Protein AF-A0A2H0A8B0-F1 (afdb_monomer)

Solvent-accessible surface area (backbone atoms only — not comparable to full-atom values): 4737 Å² total; per-residue (Å²): 118,56,74,47,70,54,53,76,37,64,65,54,50,51,47,42,46,74,69,36,89,92,49,86,63,55,68,68,59,55,50,54,34,65,72,37,94,51,39,55,61,43,28,37,49,53,43,26,51,51,51,50,50,44,52,73,69,69,47,98,51,72,44,76,45,47,89,89,41,66,91,51,46,60,48,31,76,72,54,122

Secondary structure (DSSP, 8-state):
--EEE----HHHHHHHHHH-TT----HHHHHHHHH-SSHHHHHHHHHHHHHHHHHHTT-S--EEE-SS-GGGHHHHHS--

Nearest PDB structures (foldseek):
  4gyl-assembly1_A  TM=2.738E-01  e=3.639E+00  Bacillus sp. (in: firmicutes)
  4lf0-assembly1_A  TM=2.722E-01  e=3.884E+00  Bacillus sp. (in: firmicutes)

Mean predicted aligned error: 2.95 Å

Foldseek 3Di:
DAEQEQDQALVSLVCCCPPVPVDHDDPVLSVQLVPDPDNRLSSLQVLLVVQVVCVVVVHPHYHYHDPPVVVCVCCNPVPD

Structure (mmCIF, N/CA/C/O backbone):
data_AF-A0A2H0A8B0-F1
#
_entry.id   AF-A0A2H0A8B0-F1
#
loop_
_atom_site.group_PDB
_atom_site.id
_atom_site.type_symbol
_atom_site.label_atom_id
_atom_site.label_alt_id
_atom_site.label_comp_id
_atom_site.label_asym_id
_atom_site.label_entity_id
_atom_site.label_seq_id
_atom_site.pdbx_PDB_ins_code
_atom_site.Cartn_x
_atom_site.Cartn_y
_atom_site.Cartn_z
_atom_site.occupancy
_atom_site.B_iso_or_equiv
_atom_site.auth_seq_id
_atom_site.auth_comp_id
_atom_site.auth_asym_id
_atom_site.auth_atom_id
_atom_site.pdbx_PDB_model_num
ATOM 1 N N . ILE A 1 1 ? -16.907 4.248 4.237 1.00 90.12 1 ILE A N 1
ATOM 2 C CA . ILE A 1 1 ? -16.031 3.125 3.823 1.00 90.12 1 ILE A CA 1
ATOM 3 C C . ILE A 1 1 ? -14.710 3.733 3.363 1.00 90.12 1 ILE A C 1
ATOM 5 O O . ILE A 1 1 ? -14.760 4.529 2.433 1.00 90.12 1 ILE A O 1
ATOM 9 N N . PRO A 1 2 ? -13.576 3.469 4.035 1.00 95.25 2 PRO A N 1
ATOM 10 C CA . PRO A 1 2 ? -12.269 3.965 3.608 1.00 95.25 2 PRO A CA 1
ATOM 11 C C . PRO A 1 2 ? -11.837 3.356 2.270 1.00 95.25 2 PRO A C 1
ATOM 13 O O . PRO A 1 2 ? -12.124 2.188 1.999 1.00 95.25 2 PRO A O 1
ATOM 16 N N . THR A 1 3 ? -11.122 4.136 1.458 1.00 95.62 3 THR A N 1
ATOM 17 C CA . THR A 1 3 ? -10.568 3.677 0.178 1.00 95.62 3 THR A CA 1
ATOM 18 C C . THR A 1 3 ? -9.074 3.405 0.311 1.00 95.62 3 THR A C 1
ATOM 20 O O . THR A 1 3 ? -8.311 4.288 0.695 1.00 95.62 3 THR A O 1
ATOM 23 N N . VAL A 1 4 ? -8.653 2.197 -0.056 1.00 95.56 4 VAL A N 1
ATOM 24 C CA . VAL A 1 4 ? -7.255 1.774 -0.158 1.00 95.56 4 VAL A CA 1
ATOM 25 C C . VAL A 1 4 ? -6.842 1.837 -1.622 1.00 95.56 4 VAL A C 1
ATOM 27 O O . VAL A 1 4 ? -7.347 1.085 -2.454 1.00 95.56 4 VAL A O 1
ATOM 30 N N . VAL A 1 5 ? -5.927 2.745 -1.953 1.00 95.56 5 VAL A N 1
ATOM 31 C CA . VAL A 1 5 ? -5.369 2.858 -3.306 1.00 95.56 5 VAL A CA 1
ATOM 32 C C . VAL A 1 5 ? -4.157 1.945 -3.423 1.00 95.56 5 VAL A C 1
ATOM 34 O O . VAL A 1 5 ? -3.212 2.059 -2.642 1.00 95.56 5 VAL A O 1
ATOM 37 N N . LEU A 1 6 ? -4.159 1.062 -4.422 1.00 96.00 6 LEU A N 1
ATOM 38 C CA . LEU A 1 6 ? -3.012 0.212 -4.708 1.00 96.00 6 LEU A CA 1
ATOM 39 C C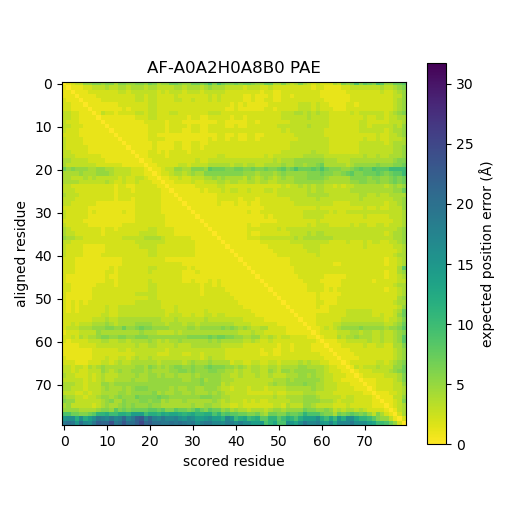 . LEU A 1 6 ? -1.867 1.047 -5.299 1.00 96.00 6 LEU A C 1
ATOM 41 O O . LEU A 1 6 ? -1.946 1.531 -6.430 1.00 96.00 6 LEU A O 1
ATOM 45 N N . LEU A 1 7 ? -0.767 1.168 -4.555 1.00 96.38 7 LEU A N 1
ATOM 46 C CA . LEU A 1 7 ? 0.482 1.696 -5.096 1.00 96.38 7 LEU A CA 1
ATOM 47 C C . LEU A 1 7 ? 1.049 0.703 -6.117 1.00 96.38 7 LEU A C 1
ATOM 49 O O . LEU A 1 7 ? 1.202 -0.476 -5.830 1.00 96.38 7 LEU A O 1
ATOM 53 N N . LYS A 1 8 ? 1.394 1.169 -7.317 1.00 94.88 8 LYS A N 1
ATOM 54 C CA . LYS A 1 8 ? 1.939 0.293 -8.375 1.00 94.88 8 LYS A CA 1
ATOM 55 C C . LYS A 1 8 ? 3.456 0.353 -8.498 1.00 94.88 8 LYS A C 1
ATOM 57 O O . LYS A 1 8 ? 4.063 -0.479 -9.163 1.00 94.88 8 LYS A O 1
ATOM 62 N N . SER A 1 9 ? 4.081 1.362 -7.894 1.00 96.31 9 SER A N 1
ATOM 63 C CA . SER A 1 9 ? 5.527 1.560 -7.951 1.00 96.31 9 SER A CA 1
ATOM 64 C C . SER A 1 9 ? 6.012 2.561 -6.904 1.00 96.31 9 SER A C 1
ATOM 66 O O . SER A 1 9 ? 5.249 3.384 -6.391 1.00 96.31 9 SER A O 1
ATOM 68 N N . LEU A 1 10 ? 7.327 2.563 -6.668 1.00 97.88 10 LEU A N 1
ATOM 69 C CA . LEU A 1 10 ? 8.005 3.618 -5.911 1.00 97.88 10 LEU A CA 1
ATOM 70 C C . LEU A 1 10 ? 7.784 5.008 -6.537 1.00 97.88 10 LEU A C 1
ATOM 72 O O . LEU A 1 10 ? 7.627 5.993 -5.818 1.00 97.88 10 LEU A O 1
ATOM 76 N N . GLY A 1 11 ? 7.772 5.092 -7.873 1.00 97.81 11 GLY A N 1
ATOM 77 C CA . GLY A 1 11 ? 7.559 6.345 -8.600 1.00 97.81 11 GLY A CA 1
ATOM 78 C C . GLY A 1 11 ? 6.182 6.943 -8.319 1.00 97.81 11 GLY A C 1
ATOM 79 O O . GLY A 1 11 ? 6.087 8.128 -8.013 1.00 97.81 11 GLY A O 1
ATOM 80 N N . MET A 1 12 ? 5.138 6.109 -8.323 1.00 96.00 12 MET A N 1
ATOM 81 C CA . MET A 1 12 ? 3.779 6.51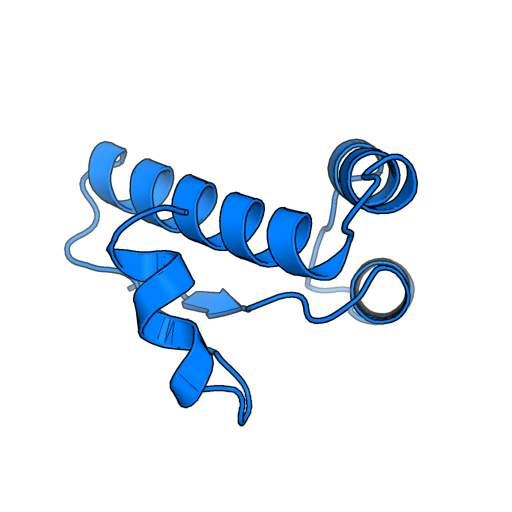8 -7.961 1.00 96.00 12 MET A CA 1
ATOM 82 C C . MET A 1 12 ? 3.718 7.039 -6.523 1.00 96.00 12 MET A C 1
ATOM 84 O O . MET A 1 12 ? 3.195 8.126 -6.299 1.00 96.00 12 MET A O 1
ATOM 88 N N . ALA A 1 13 ? 4.317 6.323 -5.565 1.00 97.44 13 ALA A N 1
ATOM 89 C CA . ALA A 1 13 ? 4.347 6.755 -4.168 1.00 97.44 13 ALA A CA 1
ATOM 90 C C . ALA A 1 13 ? 5.023 8.130 -4.002 1.00 97.44 13 ALA A C 1
ATOM 92 O O . ALA A 1 13 ? 4.468 9.023 -3.365 1.00 97.44 13 ALA A O 1
ATOM 93 N N . ARG A 1 14 ? 6.186 8.347 -4.637 1.00 97.62 14 ARG A N 1
ATOM 94 C CA . ARG A 1 14 ? 6.872 9.654 -4.613 1.00 97.62 14 ARG A CA 1
ATOM 95 C C . ARG A 1 14 ? 6.063 10.744 -5.312 1.00 97.62 14 ARG A C 1
ATOM 97 O O . ARG A 1 14 ? 6.017 11.872 -4.827 1.00 97.62 14 ARG A O 1
ATOM 104 N N . TYR A 1 15 ? 5.432 10.421 -6.439 1.00 97.31 15 TYR A N 1
ATOM 105 C CA . TYR A 1 15 ? 4.609 11.367 -7.183 1.00 97.31 15 TYR A CA 1
ATOM 106 C C . TYR A 1 15 ? 3.412 11.831 -6.351 1.00 97.31 15 TYR A C 1
ATOM 108 O O . TYR A 1 15 ? 3.180 13.033 -6.248 1.00 97.31 15 TYR A O 1
ATOM 116 N N . MET A 1 16 ? 2.682 10.899 -5.733 1.00 96.38 16 MET A N 1
ATOM 117 C CA . MET A 1 16 ? 1.545 11.215 -4.870 1.00 96.38 16 MET A CA 1
ATOM 118 C C . MET A 1 16 ? 1.990 12.057 -3.673 1.00 96.38 16 MET A C 1
ATOM 120 O O . MET A 1 16 ? 1.416 13.116 -3.444 1.00 96.38 16 MET A O 1
ATOM 124 N N . ALA A 1 17 ? 3.066 11.657 -2.986 1.00 96.38 17 ALA A N 1
ATOM 125 C CA . ALA A 1 17 ? 3.611 12.398 -1.847 1.00 96.38 17 ALA A CA 1
ATOM 126 C C . ALA A 1 17 ? 3.998 13.845 -2.200 1.00 96.38 17 ALA A C 1
ATOM 128 O O . ALA A 1 17 ? 3.806 14.754 -1.398 1.00 96.38 17 ALA A O 1
ATOM 129 N N . LYS A 1 18 ? 4.547 14.063 -3.403 1.00 96.56 18 LYS A N 1
ATOM 130 C CA . LYS A 1 18 ? 5.007 15.382 -3.854 1.00 96.56 18 LYS A CA 1
ATOM 131 C C . LYS A 1 18 ? 3.878 16.262 -4.394 1.00 96.56 18 LYS A C 1
ATOM 133 O O . LYS A 1 18 ? 3.898 17.469 -4.177 1.00 96.56 18 LYS A O 1
ATOM 138 N N . ASN A 1 19 ? 2.938 15.685 -5.143 1.00 97.50 19 ASN A N 1
ATOM 139 C CA . ASN A 1 19 ? 2.010 16.459 -5.974 1.00 97.50 19 ASN A CA 1
ATOM 140 C C . ASN A 1 19 ? 0.565 16.452 -5.457 1.00 97.50 19 ASN A C 1
ATOM 142 O O . ASN A 1 19 ? -0.190 17.378 -5.751 1.00 97.50 19 ASN A O 1
ATOM 146 N N . MET A 1 20 ? 0.158 15.451 -4.672 1.00 95.19 20 MET A N 1
ATOM 147 C CA . MET A 1 20 ? -1.207 15.357 -4.150 1.00 95.19 20 MET A CA 1
ATOM 148 C C . MET A 1 20 ? -1.275 15.936 -2.738 1.00 95.19 20 MET A C 1
ATOM 150 O O . MET A 1 20 ? -1.164 15.218 -1.754 1.00 95.19 20 MET A O 1
ATOM 154 N N . LYS A 1 21 ? -1.506 17.251 -2.632 1.00 90.31 21 LYS A N 1
ATOM 155 C CA . LYS A 1 21 ? -1.496 17.997 -1.353 1.00 90.31 21 LYS A CA 1
ATOM 156 C C . LYS A 1 21 ? -2.456 17.463 -0.278 1.00 90.31 21 LYS A C 1
ATOM 158 O O . LYS A 1 21 ? -2.246 17.720 0.900 1.00 90.31 21 LYS A O 1
ATOM 163 N N . HIS A 1 22 ? -3.512 16.761 -0.682 1.00 91.56 22 HIS A N 1
ATOM 164 C CA . HIS A 1 22 ? -4.519 16.187 0.215 1.00 91.56 22 HIS A CA 1
ATOM 165 C C . HIS A 1 22 ? -4.195 14.746 0.646 1.00 91.56 22 HIS A C 1
ATOM 167 O O . HIS A 1 22 ? -4.940 14.164 1.428 1.00 91.56 22 HIS A O 1
ATOM 173 N N . ILE A 1 23 ? -3.100 14.162 0.148 1.00 91.06 23 ILE A N 1
ATOM 174 C CA . ILE A 1 23 ? -2.650 12.814 0.492 1.00 91.06 23 ILE A CA 1
ATOM 175 C C . ILE A 1 23 ? -1.306 12.918 1.202 1.00 91.06 23 ILE A C 1
ATOM 177 O O . ILE A 1 23 ? -0.375 13.556 0.718 1.00 91.06 23 ILE A O 1
ATOM 181 N N . ARG A 1 24 ? -1.182 12.235 2.340 1.00 93.25 24 ARG A N 1
ATOM 182 C CA . ARG A 1 24 ? 0.082 12.125 3.065 1.00 93.25 24 ARG A CA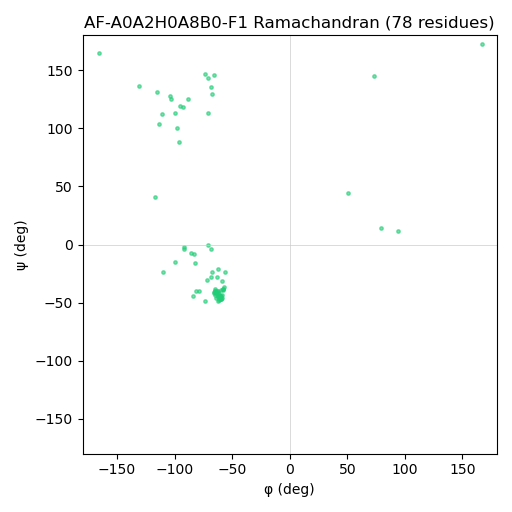 1
ATOM 183 C C . ARG A 1 24 ? 0.603 10.699 2.983 1.00 93.25 24 ARG A C 1
ATOM 185 O O . ARG A 1 24 ? 0.033 9.792 3.576 1.00 93.25 24 ARG A O 1
ATOM 192 N N . ILE A 1 25 ? 1.712 10.521 2.274 1.00 95.56 25 ILE A N 1
ATOM 193 C CA . ILE A 1 25 ? 2.487 9.278 2.272 1.00 95.56 25 ILE A CA 1
ATOM 194 C C . ILE A 1 25 ? 3.725 9.519 3.130 1.00 95.56 25 ILE A C 1
ATOM 196 O O . ILE A 1 25 ? 4.430 10.506 2.930 1.00 95.56 25 ILE A O 1
ATOM 200 N N . SER A 1 26 ? 3.976 8.649 4.106 1.00 95.75 26 SER A N 1
ATOM 201 C CA . SER A 1 26 ? 5.129 8.802 4.993 1.00 95.75 26 SER A CA 1
ATOM 202 C C . SER A 1 26 ? 6.439 8.450 4.282 1.00 95.75 26 SER A C 1
ATOM 204 O O . SER A 1 26 ? 6.501 7.520 3.472 1.00 95.75 26 SER A O 1
ATOM 206 N N . ASP A 1 27 ? 7.524 9.140 4.645 1.00 96.75 27 ASP A N 1
ATOM 207 C CA . ASP A 1 27 ? 8.869 8.809 4.154 1.00 96.75 27 ASP A CA 1
ATOM 208 C C . ASP A 1 27 ? 9.275 7.378 4.520 1.00 96.75 27 ASP A C 1
ATOM 210 O O . ASP A 1 27 ? 9.996 6.722 3.770 1.00 96.75 27 ASP A O 1
ATOM 214 N N . ALA A 1 28 ? 8.784 6.874 5.656 1.00 97.50 28 ALA A N 1
ATOM 215 C CA . ALA A 1 28 ? 8.978 5.491 6.073 1.00 97.50 28 ALA A CA 1
ATOM 216 C C . ALA A 1 28 ? 8.377 4.507 5.057 1.00 97.50 28 ALA A C 1
ATOM 218 O O . ALA A 1 28 ? 9.049 3.550 4.673 1.00 97.50 28 ALA A O 1
ATOM 219 N N . LEU A 1 29 ? 7.163 4.770 4.556 1.00 97.25 29 LEU A N 1
ATOM 220 C CA . LEU A 1 29 ? 6.525 3.928 3.543 1.00 97.25 29 LEU A CA 1
ATOM 221 C C . LEU A 1 29 ? 7.288 3.975 2.211 1.00 97.25 29 LEU A C 1
ATOM 223 O O . LEU A 1 29 ? 7.532 2.941 1.594 1.00 97.25 29 LEU A O 1
ATOM 227 N N . ILE A 1 30 ? 7.740 5.163 1.795 1.00 98.19 30 ILE A N 1
ATOM 228 C CA . ILE A 1 30 ? 8.548 5.328 0.575 1.00 98.19 30 ILE A CA 1
ATOM 229 C C . ILE A 1 30 ? 9.873 4.563 0.693 1.00 98.19 30 ILE A C 1
ATOM 231 O O . ILE A 1 30 ? 10.254 3.854 -0.240 1.00 98.19 30 ILE A O 1
ATOM 235 N N . LYS A 1 31 ? 10.568 4.673 1.833 1.00 98.38 31 LYS A N 1
ATOM 236 C CA . LYS A 1 31 ? 11.818 3.940 2.100 1.00 98.38 31 LYS A CA 1
ATOM 237 C C . LYS A 1 31 ? 11.596 2.430 2.120 1.00 98.38 31 LYS A C 1
ATOM 239 O O . LYS A 1 31 ? 12.405 1.692 1.564 1.00 98.38 31 LYS A O 1
ATOM 244 N N . ARG A 1 32 ? 10.487 1.975 2.704 1.00 98.12 32 ARG A N 1
ATOM 245 C C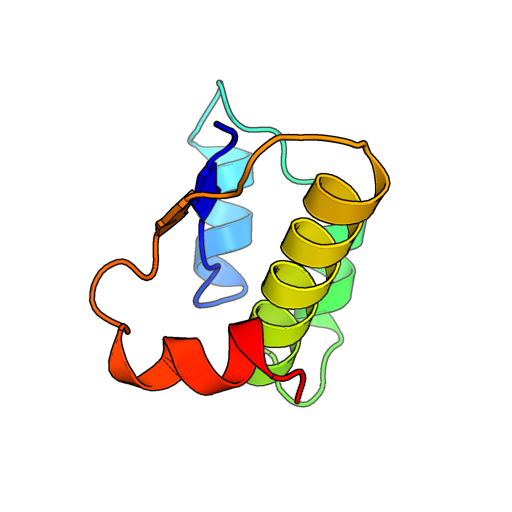A . ARG A 1 32 ? 10.098 0.563 2.739 1.00 98.12 32 ARG A CA 1
ATOM 246 C C . ARG A 1 32 ? 9.929 -0.012 1.328 1.00 98.12 32 ARG A C 1
ATOM 248 O O . ARG A 1 32 ? 10.533 -1.034 1.023 1.00 98.12 32 ARG A O 1
ATOM 255 N N . ILE A 1 33 ? 9.231 0.697 0.434 1.00 98.31 33 ILE A N 1
ATOM 256 C CA . ILE A 1 33 ? 9.112 0.305 -0.984 1.00 98.31 33 ILE A CA 1
ATOM 257 C C . ILE A 1 33 ? 10.472 0.379 -1.695 1.00 98.31 33 ILE A C 1
ATOM 259 O O . ILE A 1 33 ? 10.803 -0.485 -2.501 1.00 98.31 33 ILE A O 1
ATOM 263 N N . GLN A 1 34 ? 11.281 1.407 -1.424 1.00 98.38 34 GLN A N 1
ATOM 264 C CA . GLN A 1 34 ? 12.591 1.583 -2.060 1.00 98.38 34 GLN A CA 1
ATOM 265 C C . GLN A 1 34 ? 13.543 0.417 -1.776 1.00 98.38 34 GLN A C 1
ATOM 267 O O . GLN A 1 34 ? 14.203 -0.059 -2.703 1.00 98.38 34 GLN A O 1
ATOM 272 N N . ASN A 1 35 ? 13.585 -0.028 -0.521 1.00 98.31 35 ASN A N 1
ATOM 273 C CA . ASN A 1 35 ? 14.500 -1.061 -0.043 1.00 98.31 35 ASN A CA 1
ATOM 274 C C . ASN A 1 35 ? 13.996 -2.485 -0.310 1.00 98.31 35 ASN A C 1
ATOM 276 O O . ASN A 1 35 ? 14.739 -3.440 -0.098 1.00 98.31 35 ASN A O 1
ATOM 280 N N . ALA A 1 36 ? 12.754 -2.644 -0.774 1.00 98.19 36 ALA A N 1
ATOM 281 C CA . ALA A 1 36 ? 12.213 -3.953 -1.084 1.00 98.19 36 ALA A CA 1
ATOM 282 C C . ALA A 1 36 ? 12.911 -4.581 -2.309 1.00 98.19 36 ALA A C 1
ATOM 284 O O . ALA A 1 36 ? 13.090 -3.896 -3.334 1.00 98.19 36 ALA A O 1
ATOM 285 N N . PRO A 1 37 ? 13.262 -5.884 -2.235 1.00 96.94 37 PRO A N 1
ATOM 286 C CA . PRO A 1 37 ? 13.822 -6.619 -3.367 1.00 96.94 37 PRO A CA 1
ATOM 287 C C . PRO A 1 37 ? 12.802 -6.716 -4.506 1.00 96.94 37 PRO A C 1
ATOM 289 O O . PRO A 1 37 ? 13.134 -6.448 -5.657 1.00 96.94 37 PRO A O 1
ATOM 292 N N . ASP A 1 38 ? 11.538 -6.978 -4.162 1.00 97.00 38 ASP A N 1
ATOM 293 C CA . ASP A 1 38 ? 10.397 -6.896 -5.067 1.00 97.00 38 ASP A CA 1
ATOM 294 C C . ASP A 1 38 ? 9.468 -5.760 -4.626 1.00 97.00 38 ASP A C 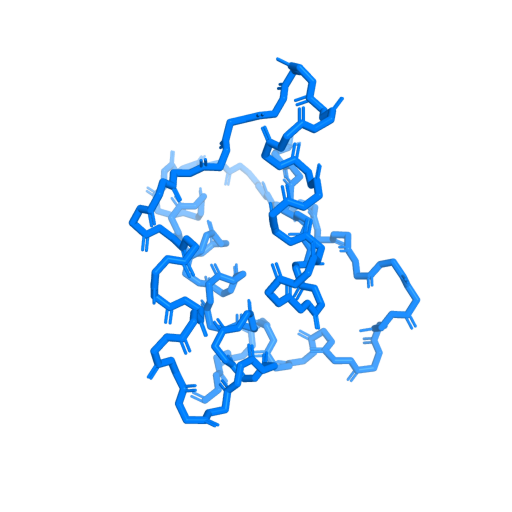1
ATOM 296 O O . ASP A 1 38 ? 8.717 -5.862 -3.655 1.00 97.00 38 ASP A O 1
ATOM 300 N N . LYS A 1 39 ? 9.535 -4.648 -5.358 1.00 96.25 39 LYS A N 1
ATOM 301 C CA . LYS A 1 39 ? 8.784 -3.423 -5.051 1.00 96.25 39 LYS A CA 1
ATOM 302 C C . LYS A 1 39 ? 7.295 -3.573 -5.342 1.00 96.25 39 LYS A C 1
ATOM 304 O O . LYS A 1 39 ? 6.490 -2.925 -4.683 1.00 96.25 39 LYS A O 1
ATOM 309 N N . VAL A 1 40 ? 6.933 -4.396 -6.327 1.00 94.75 40 VAL A N 1
ATOM 310 C CA . VAL A 1 40 ? 5.532 -4.625 -6.695 1.00 94.75 40 VAL A CA 1
ATOM 311 C C . VAL A 1 40 ? 4.870 -5.485 -5.628 1.00 94.75 40 VAL A C 1
ATOM 313 O O . VAL A 1 40 ? 3.822 -5.106 -5.104 1.00 94.75 40 VAL A O 1
ATOM 316 N N . ARG A 1 41 ? 5.522 -6.588 -5.238 1.00 94.88 41 ARG A N 1
ATOM 317 C CA . ARG A 1 41 ? 5.055 -7.434 -4.135 1.00 94.88 41 ARG A CA 1
ATOM 318 C C . ARG A 1 41 ? 4.967 -6.653 -2.826 1.00 94.88 41 ARG A C 1
ATOM 320 O O . ARG A 1 41 ? 3.998 -6.807 -2.090 1.00 94.88 41 ARG A O 1
ATOM 327 N N . GLU A 1 42 ? 5.924 -5.770 -2.556 1.00 97.06 42 GLU A N 1
ATOM 328 C CA . GLU A 1 42 ? 5.875 -4.925 -1.363 1.00 97.06 42 GLU A CA 1
ATOM 329 C C . GLU A 1 42 ? 4.668 -3.980 -1.355 1.00 97.06 42 GLU A C 1
ATOM 331 O O . GLU A 1 42 ? 4.022 -3.817 -0.322 1.00 97.06 42 GLU A O 1
ATOM 336 N N . CYS A 1 43 ? 4.310 -3.394 -2.498 1.00 96.06 43 CYS A N 1
ATOM 337 C CA . CYS A 1 43 ? 3.103 -2.581 -2.589 1.00 96.06 43 CYS A CA 1
ATOM 338 C C . CYS A 1 43 ? 1.816 -3.390 -2.363 1.00 96.06 43 CYS A C 1
ATOM 340 O O . CYS A 1 43 ? 0.898 -2.884 -1.717 1.00 96.06 43 CYS A O 1
ATOM 342 N N . PHE A 1 44 ? 1.741 -4.634 -2.856 1.00 95.69 44 PHE A N 1
ATOM 343 C CA . PHE A 1 44 ? 0.619 -5.528 -2.540 1.00 95.69 44 PHE A CA 1
ATOM 344 C C . PHE A 1 44 ? 0.534 -5.775 -1.036 1.00 95.69 44 PHE A C 1
ATOM 346 O O . PHE A 1 44 ? -0.540 -5.638 -0.458 1.00 95.69 44 PHE A O 1
ATOM 353 N N . ARG A 1 45 ? 1.677 -6.033 -0.392 1.00 95.88 45 ARG A N 1
ATOM 354 C CA . ARG A 1 45 ? 1.755 -6.279 1.048 1.00 95.88 45 ARG A CA 1
ATOM 355 C C . ARG A 1 45 ? 1.283 -5.072 1.855 1.00 95.88 45 ARG A C 1
ATOM 357 O O . ARG A 1 45 ? 0.479 -5.231 2.764 1.00 95.88 45 ARG A O 1
ATOM 364 N N . ILE A 1 46 ? 1.709 -3.868 1.476 1.00 96.31 46 ILE A N 1
ATOM 365 C CA . ILE A 1 46 ? 1.240 -2.611 2.080 1.00 96.31 46 ILE A CA 1
ATOM 366 C C . ILE A 1 46 ? -0.281 -2.466 1.942 1.00 96.31 46 ILE A C 1
ATOM 368 O O . ILE A 1 46 ? -0.950 -2.082 2.901 1.00 96.31 46 ILE A O 1
ATOM 372 N N . ALA A 1 47 ? -0.849 -2.780 0.774 1.00 95.94 47 ALA A N 1
ATOM 373 C CA . ALA A 1 47 ? -2.295 -2.719 0.574 1.00 95.94 47 ALA A CA 1
ATOM 374 C C . ALA A 1 47 ? -3.033 -3.744 1.456 1.00 95.94 47 ALA A C 1
ATOM 376 O O . ALA A 1 47 ? -4.015 -3.382 2.102 1.00 95.94 47 ALA A O 1
ATOM 377 N N . SER A 1 48 ? -2.538 -4.984 1.544 1.00 95.69 48 SER A N 1
ATOM 378 C CA . SER A 1 48 ? -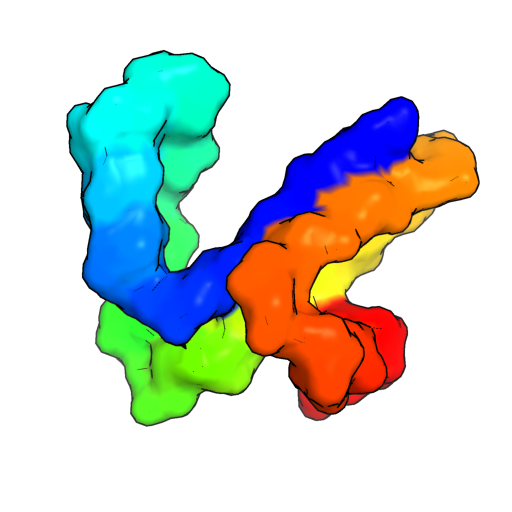3.085 -6.027 2.424 1.00 95.69 48 SER A CA 1
ATOM 379 C C . SER A 1 48 ? -3.044 -5.626 3.898 1.00 95.69 48 SER A C 1
ATOM 381 O O . SER A 1 48 ? -4.050 -5.747 4.593 1.00 95.69 48 SER A O 1
ATOM 383 N N . GLU A 1 49 ? -1.907 -5.109 4.367 1.00 95.81 49 GLU A N 1
ATOM 384 C CA . GLU A 1 49 ? -1.735 -4.613 5.737 1.00 95.81 49 GLU A CA 1
ATOM 385 C C . GLU A 1 49 ? -2.710 -3.464 6.028 1.00 95.81 49 GLU A C 1
ATOM 387 O O . GLU A 1 49 ? -3.404 -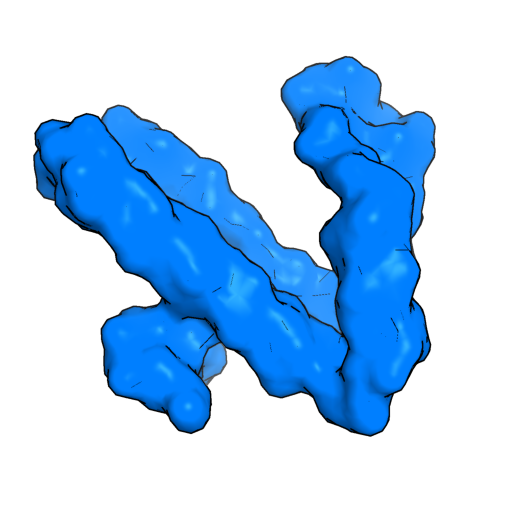3.491 7.040 1.00 95.81 49 GLU A O 1
ATOM 392 N N . THR A 1 50 ? -2.862 -2.517 5.096 1.00 95.50 50 THR A N 1
ATOM 393 C CA . THR A 1 50 ? -3.813 -1.399 5.236 1.00 95.50 50 THR A CA 1
ATOM 394 C C . THR A 1 50 ? -5.260 -1.899 5.347 1.00 95.50 50 THR A C 1
ATOM 396 O O . THR A 1 50 ? -6.033 -1.417 6.173 1.00 95.50 50 THR A O 1
ATOM 399 N N . VAL A 1 51 ? -5.651 -2.886 4.534 1.00 95.06 51 VAL A N 1
ATOM 400 C CA . VAL A 1 51 ? -6.988 -3.502 4.611 1.00 95.06 51 VAL A CA 1
ATOM 401 C C . VAL A 1 51 ? -7.180 -4.232 5.944 1.00 95.06 51 VAL A C 1
ATOM 403 O O . VAL A 1 51 ? -8.254 -4.135 6.542 1.00 95.06 51 VAL A O 1
ATOM 406 N N . ALA A 1 52 ? -6.152 -4.930 6.434 1.00 94.44 52 ALA A N 1
ATOM 407 C CA . ALA A 1 52 ? -6.187 -5.605 7.727 1.00 94.44 52 ALA A CA 1
ATOM 408 C C . ALA A 1 52 ? -6.332 -4.613 8.894 1.00 94.44 52 ALA A C 1
ATOM 410 O O . ALA A 1 52 ? -7.129 -4.864 9.795 1.00 94.44 52 ALA A O 1
ATOM 411 N N . GLU A 1 53 ? -5.640 -3.471 8.847 1.00 95.25 53 GLU A N 1
ATOM 412 C CA . GLU A 1 53 ? -5.776 -2.378 9.820 1.00 95.25 53 GLU A CA 1
ATOM 413 C C . GLU A 1 53 ? -7.176 -1.749 9.797 1.00 95.25 53 GLU A C 1
ATOM 415 O O . GLU A 1 53 ? -7.771 -1.503 10.844 1.00 95.25 53 GLU A O 1
ATOM 420 N N . ILE A 1 54 ? -7.759 -1.538 8.612 1.00 95.75 54 ILE A N 1
ATOM 421 C CA . ILE A 1 54 ? -9.147 -1.059 8.495 1.00 95.75 54 ILE A CA 1
ATOM 422 C C . ILE A 1 54 ?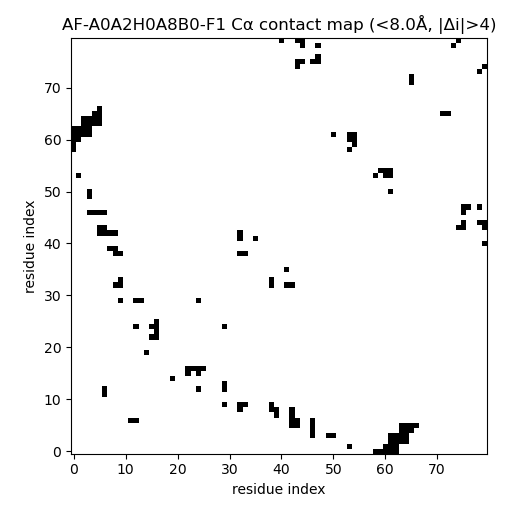 -10.118 -2.081 9.100 1.00 95.75 54 ILE A C 1
ATOM 424 O O . ILE A 1 54 ? -11.054 -1.711 9.810 1.00 95.75 54 ILE A O 1
ATOM 428 N N . LYS A 1 55 ? -9.899 -3.377 8.856 1.00 93.12 55 LYS A N 1
ATOM 429 C CA . LYS A 1 55 ? -10.727 -4.442 9.431 1.00 93.12 55 LYS A CA 1
ATOM 430 C C . LYS A 1 55 ? -10.605 -4.489 10.957 1.00 93.12 55 LYS A C 1
ATOM 432 O O . LYS A 1 55 ? -11.626 -4.574 11.636 1.00 93.12 55 LYS A O 1
ATOM 437 N N . SER A 1 56 ? -9.389 -4.425 11.502 1.00 95.50 56 SER A N 1
ATOM 438 C CA . SER A 1 56 ? -9.161 -4.443 12.954 1.00 95.50 56 SER A CA 1
ATOM 439 C C . SER A 1 56 ? -9.664 -3.173 13.643 1.00 95.50 56 SER A C 1
ATOM 441 O O . SER A 1 56 ? -10.107 -3.237 14.786 1.00 95.50 56 SER A O 1
ATOM 443 N N . GLY A 1 57 ? -9.692 -2.044 12.929 1.00 96.12 57 GLY A N 1
ATOM 444 C CA . GLY A 1 57 ? -10.279 -0.784 13.385 1.00 96.12 57 GLY A CA 1
ATOM 445 C C . GLY A 1 57 ? -11.812 -0.767 13.466 1.00 96.12 57 GLY A C 1
ATOM 446 O O . GLY A 1 57 ? -12.376 0.261 13.829 1.00 96.12 57 GLY A O 1
ATOM 447 N N . GLY A 1 58 ? -12.502 -1.864 13.126 1.00 95.81 58 GLY A N 1
ATOM 448 C CA . GLY A 1 58 ? -13.960 -1.982 13.265 1.00 95.81 58 GLY A CA 1
ATOM 449 C C . GLY A 1 58 ? -14.771 -1.306 12.155 1.00 95.81 58 GLY A C 1
ATOM 450 O O . GLY A 1 58 ? -15.979 -1.116 12.298 1.00 95.81 58 GLY A O 1
ATOM 451 N N . PHE A 1 59 ? -14.140 -0.942 11.036 1.00 96.38 59 PHE A N 1
ATOM 452 C CA . PHE A 1 59 ? -14.858 -0.402 9.884 1.00 96.38 59 PHE A CA 1
ATOM 453 C C . PHE A 1 59 ? -15.685 -1.495 9.197 1.00 96.38 59 PHE A C 1
ATOM 455 O O . PHE A 1 59 ? -15.237 -2.626 9.028 1.00 96.38 59 PHE A O 1
ATOM 462 N N . SER A 1 60 ? -16.871 -1.137 8.700 1.00 94.44 60 SER A N 1
ATOM 463 C CA . SER A 1 60 ? -17.780 -2.075 8.018 1.00 94.44 60 SER A CA 1
ATOM 464 C C . SER A 1 60 ? -17.278 -2.575 6.653 1.00 94.44 60 SER A C 1
ATOM 466 O O . SER A 1 60 ? -17.941 -3.391 6.022 1.00 94.44 60 SER A O 1
ATOM 468 N N . GLY A 1 61 ? -16.141 -2.073 6.165 1.00 94.06 61 GLY A N 1
ATOM 469 C CA . GLY A 1 61 ? -15.526 -2.503 4.912 1.00 94.06 61 GLY A CA 1
ATOM 470 C C . GLY A 1 61 ? -14.420 -1.563 4.435 1.00 94.06 61 GLY A C 1
ATOM 471 O O . GLY A 1 61 ? -14.252 -0.467 4.973 1.00 94.06 61 GLY A O 1
ATOM 472 N N . ALA A 1 62 ? -13.709 -1.981 3.387 1.00 95.81 62 ALA A N 1
ATOM 473 C CA . ALA A 1 62 ? -12.701 -1.196 2.678 1.00 95.81 62 ALA A CA 1
ATOM 474 C C . ALA A 1 62 ? -12.956 -1.266 1.165 1.00 95.81 62 ALA A C 1
ATOM 476 O O . ALA A 1 62 ? -13.233 -2.338 0.629 1.00 95.81 62 ALA A O 1
ATOM 477 N N . MET A 1 63 ? -12.852 -0.135 0.470 1.00 95.25 63 MET A N 1
ATOM 478 C CA . MET A 1 63 ? -12.894 -0.080 -0.991 1.00 95.25 63 MET A CA 1
ATOM 479 C C . MET A 1 63 ? -11.465 -0.161 -1.526 1.00 95.25 63 MET A C 1
ATOM 481 O O . MET A 1 63 ? -10.663 0.721 -1.243 1.00 95.25 63 MET A O 1
ATOM 485 N N . ILE A 1 64 ? -11.134 -1.187 -2.308 1.00 95.44 64 ILE A N 1
ATOM 486 C CA . ILE A 1 64 ? -9.799 -1.321 -2.908 1.00 95.44 64 ILE A CA 1
ATOM 487 C C . ILE A 1 64 ? -9.835 -0.745 -4.325 1.00 95.44 64 ILE A C 1
ATOM 489 O O . ILE A 1 64 ? -10.565 -1.237 -5.179 1.00 95.44 64 ILE A O 1
ATOM 493 N N . SER A 1 65 ? -9.035 0.290 -4.582 1.00 95.75 65 SER A N 1
ATOM 494 C CA . SER A 1 65 ? -8.852 0.867 -5.914 1.00 95.75 65 SER A CA 1
ATOM 495 C C . SER A 1 65 ? -7.585 0.303 -6.557 1.00 95.75 65 SER A C 1
ATOM 497 O O . SER A 1 65 ? -6.469 0.729 -6.253 1.00 95.75 65 SER A O 1
ATOM 499 N N . THR A 1 66 ? -7.762 -0.678 -7.444 1.00 93.81 66 THR A N 1
ATOM 500 C CA . THR A 1 66 ? -6.696 -1.351 -8.213 1.00 93.81 66 THR A CA 1
ATOM 501 C C . THR A 1 66 ? -6.259 -0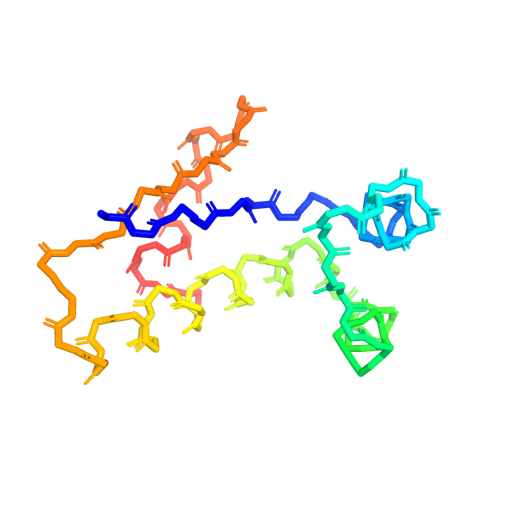.573 -9.455 1.00 93.81 66 THR A C 1
ATOM 503 O O . THR A 1 66 ? -5.184 -0.824 -10.007 1.00 93.81 66 THR A O 1
ATOM 506 N N . MET A 1 67 ? -7.064 0.399 -9.892 1.00 92.50 67 MET A N 1
ATOM 507 C CA . MET A 1 67 ? -6.788 1.277 -11.034 1.00 92.50 67 MET A CA 1
ATOM 508 C C . MET A 1 67 ? -6.383 0.506 -12.309 1.00 92.50 67 MET A C 1
ATOM 510 O O . MET A 1 67 ? -5.382 0.859 -12.933 1.00 92.50 67 MET A O 1
ATOM 514 N N . GLY A 1 68 ? -7.073 -0.581 -12.669 1.00 91.44 68 GLY A N 1
ATOM 515 C CA . GLY A 1 68 ? -6.754 -1.389 -13.855 1.00 91.44 68 GLY A CA 1
ATOM 516 C C . GLY A 1 68 ? -5.840 -2.596 -13.599 1.00 91.44 68 GLY A C 1
ATOM 517 O O . GLY A 1 68 ? -5.275 -3.128 -14.548 1.00 91.44 68 GLY A O 1
ATOM 518 N N . TRP A 1 69 ? -5.603 -2.963 -12.332 1.00 94.50 69 TRP A N 1
ATOM 519 C CA . TRP A 1 69 ? -4.859 -4.166 -11.903 1.00 94.50 69 TRP A CA 1
ATOM 520 C C . TRP A 1 69 ? -5.773 -5.119 -11.106 1.00 94.50 69 TRP A C 1
ATOM 522 O O . TRP A 1 69 ? -5.406 -5.635 -10.049 1.00 94.50 69 TRP A O 1
ATOM 532 N N . GLU A 1 70 ? -7.017 -5.288 -11.552 1.00 93.81 70 GLU A N 1
ATOM 533 C CA . GLU A 1 70 ? -8.033 -6.103 -10.870 1.00 93.81 70 GLU A CA 1
ATOM 534 C C . GLU A 1 70 ? -7.624 -7.585 -10.796 1.00 93.81 70 GLU A C 1
ATOM 536 O O . GLU A 1 70 ? -7.946 -8.276 -9.833 1.00 93.81 70 GLU A O 1
ATOM 541 N N . ASP A 1 71 ? -6.827 -8.057 -11.754 1.00 92.19 71 ASP A N 1
ATOM 542 C CA . ASP A 1 71 ? -6.224 -9.393 -11.768 1.00 92.19 71 ASP A CA 1
ATOM 543 C C . ASP A 1 71 ? -5.269 -9.635 -10.581 1.00 92.19 71 ASP A C 1
ATOM 545 O O . ASP A 1 71 ? -5.019 -10.777 -10.197 1.00 92.19 71 ASP A O 1
ATOM 549 N N . ARG A 1 72 ? -4.756 -8.564 -9.959 1.00 89.00 72 ARG A N 1
ATOM 550 C CA . ARG A 1 72 ? -3.889 -8.622 -8.772 1.00 89.00 72 ARG A CA 1
ATOM 551 C C . ARG A 1 72 ? -4.655 -8.544 -7.455 1.00 89.00 72 ARG A C 1
ATOM 553 O O . ARG A 1 72 ? -4.039 -8.687 -6.401 1.00 89.00 72 ARG A O 1
ATOM 560 N N . LEU A 1 73 ? -5.975 -8.352 -7.488 1.00 91.25 73 LEU A N 1
ATOM 561 C CA . LEU A 1 73 ? -6.803 -8.202 -6.288 1.00 91.25 73 LEU A CA 1
ATOM 562 C C . LEU A 1 73 ? -6.682 -9.406 -5.340 1.00 91.25 73 LEU A C 1
ATOM 564 O O . LEU A 1 73 ? -6.636 -9.236 -4.123 1.00 91.25 73 LEU A O 1
ATOM 568 N N . GLN A 1 74 ? -6.564 -10.612 -5.898 1.00 89.12 74 GLN A N 1
ATOM 569 C CA . GLN A 1 74 ? -6.397 -11.856 -5.139 1.00 89.12 74 GLN A CA 1
ATOM 570 C C . GLN A 1 74 ? -5.158 -11.820 -4.230 1.00 89.12 74 GLN A C 1
ATOM 572 O O . GLN A 1 74 ? -5.240 -12.228 -3.074 1.00 89.12 74 GLN A O 1
ATOM 577 N N . ASN A 1 75 ? -4.050 -11.243 -4.708 1.00 87.62 75 ASN A N 1
ATOM 578 C CA . ASN A 1 75 ? -2.811 -11.104 -3.933 1.00 87.62 75 ASN A CA 1
ATOM 579 C C . ASN A 1 75 ? -2.970 -10.138 -2.750 1.00 87.62 75 ASN A C 1
ATOM 581 O O . ASN A 1 75 ? -2.220 -10.217 -1.784 1.00 87.62 75 ASN A O 1
ATOM 585 N N . ILE A 1 76 ? -3.932 -9.213 -2.830 1.00 87.06 76 ILE A N 1
ATOM 586 C CA . ILE A 1 76 ? -4.199 -8.236 -1.773 1.00 87.06 76 ILE A CA 1
ATOM 587 C C . ILE A 1 76 ? -5.108 -8.849 -0.702 1.00 87.06 76 ILE A C 1
ATOM 589 O O . ILE A 1 76 ? -4.845 -8.683 0.488 1.00 87.06 76 ILE A O 1
ATOM 593 N N . ILE A 1 77 ? -6.167 -9.557 -1.109 1.00 87.25 77 ILE A N 1
ATOM 594 C CA . ILE A 1 77 ? -7.204 -10.060 -0.192 1.00 87.25 77 ILE A CA 1
ATOM 595 C C . ILE A 1 77 ? -6.760 -11.323 0.553 1.00 87.25 77 ILE A C 1
ATOM 597 O O . ILE A 1 77 ? -7.043 -11.451 1.743 1.00 87.25 77 ILE A O 1
ATOM 601 N N . HIS A 1 78 ? -6.073 -12.251 -0.115 1.00 79.50 78 HIS A N 1
ATOM 602 C CA . HIS A 1 78 ? -5.682 -13.525 0.499 1.00 79.50 78 HIS A CA 1
ATOM 603 C C . HIS A 1 78 ? -4.359 -13.460 1.273 1.00 79.50 78 HIS A C 1
ATOM 605 O O . HIS A 1 78 ? -4.025 -14.409 1.978 1.00 79.50 78 HIS A O 1
ATOM 611 N N . GLY A 1 79 ? -3.644 -12.332 1.192 1.00 65.69 79 GLY A N 1
ATOM 612 C CA . GLY A 1 79 ? -2.259 -12.242 1.645 1.00 65.69 79 GLY A CA 1
ATOM 613 C C . GLY A 1 79 ? -1.325 -12.966 0.672 1.00 65.69 79 GLY A C 1
ATOM 614 O O . GLY A 1 79 ? -1.702 -13.946 0.032 1.00 65.69 79 GLY A O 1
ATOM 615 N N . ILE A 1 80 ? -0.119 -12.429 0.503 1.00 54.19 80 ILE A N 1
ATOM 616 C CA . ILE A 1 80 ? 0.927 -12.993 -0.370 1.00 54.19 80 ILE A CA 1
ATOM 617 C C . ILE A 1 80 ? 1.780 -14.013 0.374 1.00 54.19 80 ILE A C 1
ATOM 619 O O . ILE A 1 80 ? 1.872 -13.906 1.614 1.00 54.19 80 ILE A O 1
#

Radius of gyration: 12.37 Å; Cα contacts (8 Å, |Δi|>4): 84; chains: 1; bounding box: 32×32×27 Å

pLDDT: mean 93.99, std 6.35, range [54.19, 98.38]

Sequence (80 aa):
IPTVVLLKSLGMARYMAKNMKHIRISDALIKRIQNAPDKVRECFRIASETVAEIKSGGFSGAMISTMGWEDRLQNIIHGI